Protein AF-A0A6A6ZQZ0-F1 (afdb_monomer)

Structure (mmCIF, N/CA/C/O backbone):
data_AF-A0A6A6ZQZ0-F1
#
_entry.id   AF-A0A6A6ZQZ0-F1
#
loop_
_atom_site.group_PDB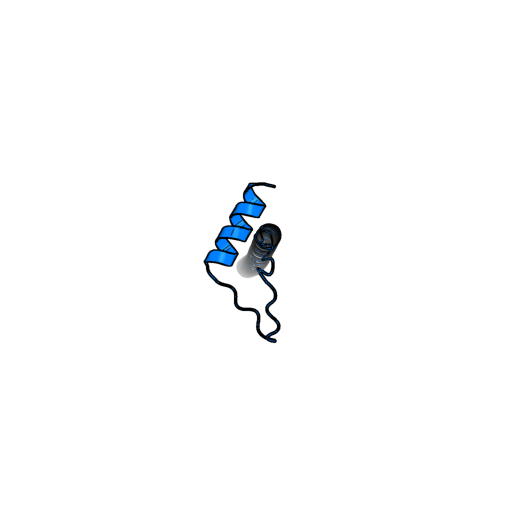
_atom_site.id
_atom_site.type_symbol
_atom_site.label_atom_id
_atom_site.label_alt_id
_atom_site.label_comp_id
_atom_site.label_asym_id
_atom_site.label_entity_id
_atom_site.label_seq_id
_atom_site.pdbx_PDB_ins_code
_atom_site.Cartn_x
_atom_site.Cartn_y
_atom_site.Cartn_z
_atom_site.occupancy
_atom_site.B_iso_or_equiv
_atom_site.auth_seq_id
_atom_site.auth_comp_id
_atom_site.auth_asym_id
_atom_site.auth_atom_id
_atom_site.pdbx_PDB_model_num
ATOM 1 N N . ARG A 1 1 ? -23.005 0.116 36.281 1.00 63.75 1 ARG A N 1
ATOM 2 C CA . ARG A 1 1 ? -23.654 0.271 34.952 1.00 63.75 1 ARG A CA 1
ATOM 3 C C . ARG A 1 1 ? -22.801 1.140 34.028 1.00 63.75 1 ARG A C 1
ATOM 5 O O . ARG A 1 1 ? -22.535 0.704 32.920 1.00 63.75 1 ARG A O 1
ATOM 12 N N . GLU A 1 2 ? -22.289 2.275 34.503 1.00 77.69 2 GLU A N 1
ATOM 13 C CA . GLU A 1 2 ? -21.423 3.187 33.730 1.00 77.69 2 GLU A CA 1
ATOM 14 C C . GLU A 1 2 ? -20.107 2.545 33.249 1.00 77.69 2 GLU A C 1
ATOM 16 O O . GLU A 1 2 ? -19.771 2.649 32.075 1.00 77.69 2 GLU A O 1
ATOM 21 N N . ALA A 1 3 ? -19.423 1.761 34.092 1.00 82.69 3 ALA A N 1
ATOM 22 C CA . ALA A 1 3 ? -18.196 1.049 33.698 1.00 82.69 3 ALA A CA 1
ATOM 23 C C . ALA A 1 3 ? -18.383 0.090 32.496 1.00 82.69 3 ALA A C 1
ATOM 25 O O . ALA A 1 3 ? -17.485 -0.062 31.667 1.00 82.69 3 ALA A O 1
ATOM 26 N N . ASN A 1 4 ? -19.568 -0.517 32.350 1.00 85.75 4 ASN A N 1
ATOM 27 C CA . ASN A 1 4 ? -19.877 -1.387 31.208 1.00 85.75 4 ASN A CA 1
ATOM 28 C C . ASN A 1 4 ? -20.120 -0.590 29.917 1.00 85.75 4 ASN A C 1
ATOM 30 O O . ASN A 1 4 ? -19.821 -1.073 28.832 1.00 85.7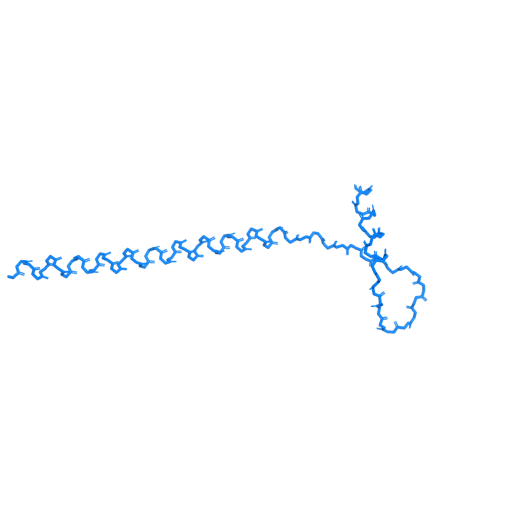5 4 ASN A O 1
ATOM 34 N N . GLN A 1 5 ? -20.630 0.638 30.016 1.00 90.06 5 GLN A N 1
ATOM 35 C CA . GLN A 1 5 ? -20.816 1.508 28.852 1.00 90.06 5 GLN A CA 1
ATOM 36 C C . GLN A 1 5 ? -19.471 2.033 28.343 1.00 90.06 5 GLN A C 1
ATOM 38 O O . GLN A 1 5 ? -19.221 2.039 27.140 1.00 90.06 5 GLN A O 1
ATOM 43 N N . VAL A 1 6 ? -18.569 2.394 29.261 1.00 92.56 6 VAL A N 1
ATOM 44 C CA . VAL A 1 6 ? -17.209 2.838 28.923 1.00 92.56 6 VAL A CA 1
ATOM 45 C C . VAL A 1 6 ? -16.415 1.729 28.233 1.00 92.56 6 VAL A C 1
ATOM 47 O O . VAL A 1 6 ? -15.768 1.975 27.219 1.00 92.56 6 VAL A O 1
ATOM 50 N N . THR A 1 7 ? -16.490 0.496 28.735 1.00 93.38 7 THR A N 1
ATOM 51 C CA . THR A 1 7 ? -15.792 -0.650 28.127 1.00 93.38 7 THR A CA 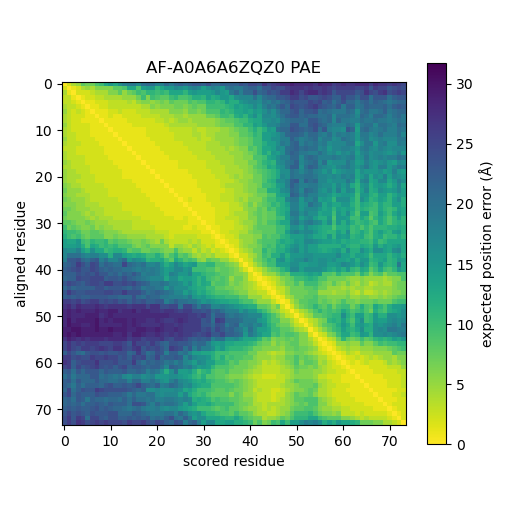1
ATOM 52 C C . THR A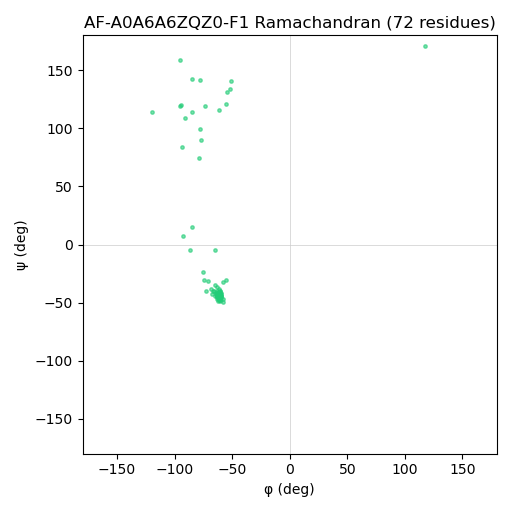 1 7 ? -16.347 -1.009 26.749 1.00 93.38 7 THR A C 1
ATOM 54 O O . THR A 1 7 ? -15.568 -1.266 25.832 1.00 93.38 7 THR A O 1
ATOM 57 N N . GLN A 1 8 ? -17.669 -0.957 26.559 1.00 93.50 8 GLN A N 1
ATOM 58 C CA . GLN A 1 8 ? -18.292 -1.149 25.244 1.00 93.50 8 GLN A CA 1
ATOM 59 C C . GLN A 1 8 ? -17.875 -0.064 24.246 1.00 93.50 8 GLN A C 1
ATOM 61 O O . GLN A 1 8 ? -17.505 -0.380 23.113 1.00 93.50 8 GLN A O 1
ATOM 66 N N . ALA A 1 9 ? -17.877 1.202 24.671 1.00 94.81 9 ALA A N 1
ATOM 67 C CA . ALA A 1 9 ? -17.418 2.311 23.845 1.00 94.81 9 ALA A CA 1
ATOM 68 C C . ALA A 1 9 ? -15.941 2.135 23.464 1.00 94.81 9 ALA A C 1
ATOM 70 O O . ALA A 1 9 ? -15.604 2.190 22.282 1.00 94.81 9 ALA A O 1
ATOM 71 N N . LEU A 1 10 ? -15.073 1.827 24.433 1.00 96.00 10 LEU A N 1
ATOM 72 C CA . LEU A 1 10 ? -13.648 1.589 24.204 1.00 96.00 10 LEU A CA 1
ATOM 73 C C . LEU A 1 10 ? -13.409 0.454 23.200 1.00 96.00 10 LEU A C 1
ATOM 75 O O . LEU A 1 10 ? -12.640 0.626 22.257 1.00 96.00 10 LEU A O 1
ATOM 79 N N . HIS A 1 11 ? -14.108 -0.673 23.358 1.00 95.81 11 HIS A N 1
ATOM 80 C CA . HIS A 1 11 ? -14.024 -1.789 22.419 1.00 95.81 11 HIS A CA 1
ATOM 81 C C . HIS A 1 11 ? -14.452 -1.366 21.006 1.00 95.81 11 HIS A C 1
ATOM 83 O O . HIS A 1 11 ? -13.769 -1.672 20.031 1.00 95.81 11 HIS A O 1
ATOM 89 N N . SER A 1 12 ? -15.547 -0.608 20.886 1.00 96.19 12 SER A N 1
ATOM 90 C CA . SER A 1 12 ? -16.026 -0.119 19.589 1.00 96.19 12 SER A CA 1
ATOM 91 C C . SER A 1 12 ? -15.003 0.790 18.895 1.00 96.19 12 SER A C 1
ATOM 93 O O . SER A 1 12 ? -14.753 0.627 17.701 1.00 96.19 12 SER A O 1
ATOM 95 N N . TYR A 1 13 ? -14.339 1.678 19.643 1.00 97.19 13 TYR A N 1
ATOM 96 C CA . TYR A 1 13 ? -13.274 2.533 19.119 1.00 97.19 13 TYR A CA 1
ATOM 97 C C . TYR A 1 13 ? -12.028 1.738 18.740 1.00 97.19 13 TYR A C 1
ATOM 99 O O . TYR A 1 13 ? -11.394 2.030 17.727 1.00 97.19 13 TYR A O 1
ATOM 107 N N . GLN A 1 14 ? -11.676 0.720 19.525 1.00 97.50 14 GLN A N 1
ATOM 108 C CA . GLN A 1 14 ? -10.549 -0.151 19.219 1.00 97.50 14 GLN A CA 1
ATOM 109 C C . GLN A 1 14 ? -10.764 -0.883 17.890 1.00 97.50 14 GLN A C 1
ATOM 111 O O . GLN A 1 14 ? -9.868 -0.884 17.045 1.00 97.50 14 GLN A O 1
ATOM 116 N N . VAL A 1 15 ? -11.957 -1.443 17.675 1.00 97.50 15 VAL A N 1
ATOM 117 C CA . VAL A 1 15 ? -12.314 -2.112 16.416 1.00 97.50 15 VAL A CA 1
ATOM 118 C C . VAL A 1 15 ? -12.284 -1.126 15.247 1.00 97.50 15 VAL A C 1
ATOM 120 O O . VAL A 1 15 ? -11.670 -1.418 14.223 1.00 97.50 15 VA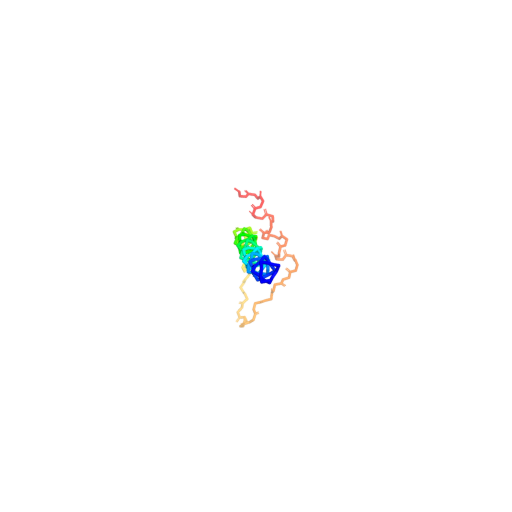L A O 1
ATOM 123 N N . GLN A 1 16 ? -12.873 0.064 15.400 1.00 97.94 16 GLN A N 1
ATOM 124 C CA . GLN A 1 16 ? -12.854 1.091 14.350 1.00 97.94 16 GLN A CA 1
ATOM 125 C C . GLN A 1 16 ? -11.427 1.516 13.982 1.00 97.94 16 GLN A C 1
ATOM 127 O O . GLN A 1 16 ? -11.087 1.582 12.803 1.00 97.94 16 GLN A O 1
ATOM 132 N N . ASN A 1 17 ? -10.561 1.735 14.973 1.00 98.00 17 ASN A N 1
ATOM 133 C CA . ASN A 1 17 ? -9.159 2.065 14.725 1.00 98.00 17 ASN A CA 1
ATOM 134 C C . ASN A 1 17 ? -8.423 0.942 13.994 1.00 98.00 17 ASN A C 1
ATOM 136 O O . ASN A 1 17 ? -7.656 1.213 13.071 1.00 98.00 17 ASN A O 1
ATOM 140 N N . GLN A 1 18 ? -8.656 -0.317 14.369 1.00 97.75 18 GLN A N 1
ATOM 141 C CA . GLN A 1 18 ? -8.062 -1.453 13.667 1.00 97.75 18 GLN A CA 1
ATOM 142 C C . GLN A 1 18 ? -8.504 -1.495 12.201 1.00 97.75 18 GLN A C 1
ATOM 144 O O . GLN A 1 18 ? -7.651 -1.621 11.322 1.00 97.75 18 GLN A O 1
ATOM 149 N N . LEU A 1 19 ? -9.799 -1.320 11.924 1.00 98.06 19 LEU A N 1
ATOM 150 C CA . LEU A 1 19 ? -10.323 -1.271 10.555 1.00 98.06 19 LEU A CA 1
ATOM 151 C C . LEU A 1 19 ? -9.651 -0.160 9.738 1.00 98.06 19 LEU A C 1
ATOM 153 O O . LEU A 1 19 ? -9.103 -0.430 8.669 1.00 98.06 19 LEU A O 1
ATOM 157 N N . LEU A 1 20 ? -9.583 1.055 10.286 1.00 97.94 20 LEU A N 1
ATOM 158 C CA . LEU A 1 20 ? -8.933 2.191 9.628 1.00 97.94 20 LEU A CA 1
ATOM 159 C C . LEU A 1 20 ? -7.443 1.945 9.363 1.00 97.94 20 LEU A C 1
ATOM 161 O O . LEU A 1 20 ? -6.935 2.305 8.301 1.00 97.94 20 LEU A O 1
ATOM 165 N N . LEU A 1 21 ? -6.724 1.322 10.301 1.00 98.31 21 LEU A N 1
ATOM 166 C CA . LEU A 1 21 ? -5.314 0.968 10.121 1.00 98.31 21 LEU A CA 1
ATOM 167 C C . LEU A 1 21 ? -5.126 -0.055 8.997 1.00 98.31 21 LEU A C 1
ATOM 169 O O . LEU A 1 21 ? -4.211 0.094 8.180 1.00 98.31 21 LEU A O 1
ATOM 173 N N . HIS A 1 22 ? -5.989 -1.069 8.934 1.00 98.06 22 HIS A N 1
ATOM 174 C CA . HIS A 1 22 ? -5.969 -2.068 7.871 1.00 98.06 22 HIS A CA 1
ATOM 175 C C . HIS A 1 22 ? -6.246 -1.446 6.499 1.00 98.06 22 HIS A C 1
ATOM 177 O O . HIS A 1 22 ? -5.504 -1.716 5.552 1.00 98.06 22 HIS A O 1
ATOM 183 N N . GLU A 1 23 ? -7.237 -0.561 6.396 1.00 97.56 23 GLU A N 1
ATOM 184 C CA . GLU A 1 23 ? -7.527 0.174 5.162 1.00 97.56 23 GLU A CA 1
ATOM 185 C C . GLU A 1 23 ? -6.344 1.046 4.734 1.00 97.56 23 GLU A C 1
ATOM 187 O O . GLU A 1 23 ? -5.898 0.976 3.587 1.00 97.56 23 GLU A O 1
ATOM 192 N N . ASN A 1 24 ? -5.761 1.812 5.663 1.00 97.81 24 ASN A N 1
ATOM 193 C CA . ASN A 1 24 ? -4.594 2.646 5.373 1.00 97.81 24 ASN A CA 1
ATOM 194 C C . ASN A 1 24 ? -3.407 1.813 4.875 1.00 97.81 24 ASN A C 1
ATOM 196 O O . ASN A 1 24 ? -2.718 2.199 3.925 1.00 97.81 24 ASN A O 1
ATOM 200 N N . LYS A 1 25 ? -3.170 0.651 5.495 1.00 97.69 25 LYS A N 1
ATOM 201 C CA . LYS A 1 25 ? -2.131 -0.289 5.068 1.00 97.69 25 LYS A CA 1
ATOM 202 C C . LYS A 1 25 ? -2.401 -0.799 3.649 1.00 97.69 25 LYS A C 1
ATOM 204 O O . LYS A 1 25 ? -1.512 -0.697 2.805 1.00 97.69 25 LYS A O 1
ATOM 209 N N . GLY A 1 26 ? -3.622 -1.250 3.360 1.00 96.94 26 GLY A N 1
ATOM 210 C CA . GLY A 1 26 ? -4.011 -1.722 2.028 1.00 96.94 26 GLY A CA 1
ATOM 211 C C . GLY A 1 26 ? -3.878 -0.642 0.947 1.00 96.94 26 GLY A C 1
ATOM 212 O O . GLY A 1 26 ? -3.362 -0.901 -0.143 1.00 96.94 26 GLY A O 1
ATOM 213 N N . LEU A 1 27 ? -4.251 0.604 1.257 1.00 96.88 27 LEU A N 1
ATOM 214 C CA . LEU A 1 27 ? -4.080 1.742 0.349 1.00 96.88 27 LEU A CA 1
ATOM 215 C C . LEU A 1 27 ? -2.600 2.024 0.057 1.00 96.88 27 LEU A C 1
ATOM 217 O O . LEU A 1 27 ? -2.221 2.205 -1.103 1.00 96.88 27 LEU A O 1
ATOM 221 N N . ARG A 1 28 ? -1.742 2.014 1.084 1.00 96.56 28 ARG A N 1
ATOM 222 C CA . ARG A 1 28 ? -0.288 2.199 0.927 1.00 96.56 28 ARG A CA 1
ATOM 223 C C . ARG A 1 28 ? 0.347 1.088 0.094 1.00 96.56 28 ARG A C 1
ATOM 225 O O . ARG A 1 28 ? 1.179 1.369 -0.772 1.00 96.56 28 ARG A O 1
ATOM 232 N N . GLU A 1 29 ? -0.059 -0.158 0.308 1.00 95.69 29 GLU A N 1
ATOM 233 C CA . GLU A 1 29 ? 0.401 -1.306 -0.478 1.00 95.69 29 GLU A CA 1
ATOM 234 C C . GLU A 1 29 ? -0.046 -1.206 -1.940 1.00 95.69 29 GLU A C 1
ATOM 236 O O . GLU A 1 29 ? 0.768 -1.382 -2.849 1.00 95.69 29 GLU A O 1
ATOM 241 N N . SER A 1 30 ? -1.304 -0.834 -2.188 1.00 94.12 30 SER A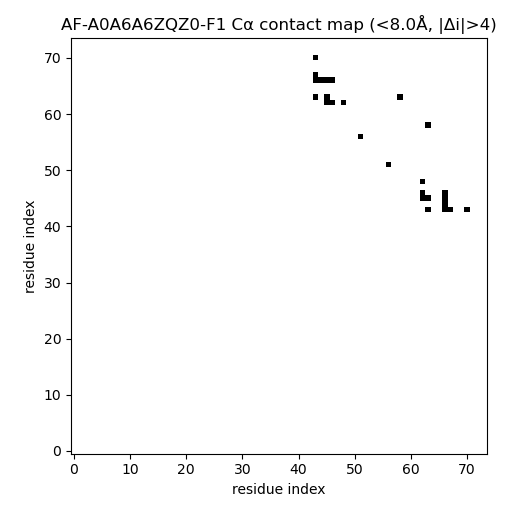 N 1
ATOM 242 C CA . SER A 1 30 ? -1.831 -0.600 -3.537 1.00 94.12 30 SER A CA 1
ATOM 243 C C . SER A 1 30 ? -1.060 0.506 -4.263 1.00 94.12 30 SER A C 1
ATOM 245 O O . SER A 1 30 ? -0.646 0.331 -5.414 1.00 94.12 30 SER A O 1
ATOM 247 N N . LEU A 1 31 ? -0.774 1.621 -3.582 1.00 93.69 31 LEU A N 1
ATOM 248 C CA . LEU A 1 31 ? 0.054 2.702 -4.122 1.00 93.69 31 LEU A CA 1
ATOM 249 C C . LEU A 1 31 ? 1.481 2.237 -4.438 1.00 93.69 31 LEU A C 1
ATOM 251 O O . LEU A 1 31 ? 2.004 2.550 -5.510 1.00 93.69 31 LEU A O 1
ATOM 255 N N . SER A 1 32 ? 2.098 1.455 -3.550 1.00 89.81 32 SER A N 1
ATOM 256 C CA . SER A 1 32 ? 3.428 0.875 -3.770 1.00 89.81 32 SER A CA 1
ATOM 257 C C . SER A 1 32 ? 3.446 -0.044 -4.993 1.00 89.81 32 SER A C 1
ATOM 259 O O . SER A 1 32 ? 4.290 0.113 -5.878 1.00 89.81 32 SER A O 1
ATOM 261 N N . THR A 1 33 ? 2.469 -0.943 -5.113 1.00 86.12 33 THR A N 1
ATOM 262 C CA . THR A 1 33 ? 2.320 -1.836 -6.268 1.00 86.12 33 THR A CA 1
ATOM 263 C C . THR A 1 33 ? 2.103 -1.057 -7.564 1.00 86.12 33 THR A C 1
ATOM 265 O O . THR A 1 33 ? 2.759 -1.340 -8.568 1.00 86.12 33 THR A O 1
ATOM 268 N N . LYS A 1 34 ? 1.254 -0.021 -7.555 1.00 86.44 34 LYS A N 1
ATOM 269 C CA . LYS A 1 34 ? 1.066 0.864 -8.716 1.00 86.44 34 LYS A CA 1
ATOM 270 C C . LYS A 1 34 ? 2.365 1.572 -9.106 1.00 86.44 34 LYS A C 1
ATOM 272 O O . LYS A 1 34 ? 2.697 1.616 -10.290 1.00 86.44 34 LYS A O 1
ATOM 277 N N . LYS A 1 35 ? 3.133 2.075 -8.132 1.00 83.06 35 LYS A N 1
ATOM 278 C CA . LYS A 1 35 ? 4.443 2.700 -8.374 1.00 83.06 35 LYS A CA 1
ATOM 279 C C . LYS A 1 35 ? 5.436 1.705 -8.979 1.00 83.06 35 LYS A C 1
ATOM 281 O O . LYS A 1 35 ? 6.080 2.029 -9.973 1.00 83.06 35 LYS A O 1
ATOM 286 N N . LYS A 1 36 ? 5.510 0.480 -8.449 1.00 78.06 36 LYS A N 1
ATOM 287 C CA . LYS A 1 36 ? 6.339 -0.600 -9.012 1.00 78.06 36 LYS A CA 1
ATOM 288 C C . LYS A 1 36 ? 5.935 -0.941 -10.447 1.00 78.06 36 LYS A C 1
ATOM 290 O O . LYS A 1 36 ? 6.805 -1.057 -11.300 1.00 78.06 36 LYS A O 1
ATOM 295 N N . ARG A 1 37 ? 4.632 -1.023 -10.741 1.00 75.31 37 ARG A N 1
ATOM 296 C CA . ARG A 1 37 ? 4.119 -1.264 -12.101 1.00 75.31 37 ARG A CA 1
ATOM 297 C C . ARG A 1 37 ? 4.479 -0.132 -13.069 1.00 75.31 37 ARG A C 1
ATOM 299 O O . ARG A 1 37 ? 4.845 -0.404 -14.209 1.00 75.31 37 ARG A O 1
ATOM 306 N N . LYS A 1 38 ? 4.416 1.131 -12.630 1.00 72.81 38 LYS A N 1
ATOM 307 C CA . LYS A 1 38 ? 4.877 2.278 -13.435 1.00 72.81 38 LYS A CA 1
ATOM 308 C C . LYS A 1 38 ? 6.379 2.193 -13.724 1.00 72.81 38 LYS A C 1
ATOM 310 O O . LYS A 1 38 ? 6.795 2.511 -14.830 1.00 72.81 38 LYS A O 1
ATOM 315 N N . ASN A 1 39 ? 7.151 1.699 -12.762 1.00 69.06 39 ASN A N 1
ATOM 316 C CA . ASN A 1 39 ? 8.589 1.481 -12.877 1.00 69.06 39 ASN A CA 1
ATOM 317 C C . ASN A 1 39 ? 8.960 0.135 -13.518 1.00 69.06 39 ASN A C 1
ATOM 319 O O . ASN A 1 39 ? 10.114 -0.276 -13.390 1.00 69.06 39 ASN A O 1
ATOM 323 N N . HIS A 1 40 ? 8.030 -0.578 -14.174 1.00 70.44 40 HIS A N 1
ATOM 324 C CA . HIS A 1 40 ? 8.435 -1.755 -14.939 1.00 70.44 40 HIS A CA 1
ATOM 325 C C . HIS A 1 40 ? 9.524 -1.328 -15.929 1.00 70.44 40 HIS A C 1
ATOM 327 O O . HIS A 1 40 ? 9.408 -0.284 -16.578 1.00 70.44 40 HIS A O 1
ATOM 333 N N . GLY A 1 41 ? 10.618 -2.093 -15.967 1.00 68.88 41 GLY A N 1
ATOM 334 C CA . GLY A 1 41 ? 11.725 -1.809 -16.871 1.00 68.88 41 GLY A CA 1
ATOM 335 C C . GLY A 1 41 ? 11.191 -1.634 -18.290 1.00 68.88 41 GLY A C 1
ATOM 336 O O . GLY A 1 41 ? 10.254 -2.334 -18.692 1.00 68.88 41 GLY A O 1
ATOM 337 N N . ARG A 1 42 ? 11.750 -0.677 -19.040 1.00 71.50 42 ARG A N 1
ATOM 338 C CA . ARG A 1 42 ? 11.418 -0.532 -20.461 1.00 71.50 42 ARG A CA 1
ATOM 339 C C . ARG A 1 42 ? 11.608 -1.894 -21.123 1.00 71.50 42 ARG A C 1
ATOM 341 O O . ARG A 1 42 ? 12.615 -2.555 -20.880 1.00 71.50 42 ARG A O 1
ATOM 348 N N . LYS A 1 43 ? 10.641 -2.310 -21.947 1.00 75.88 43 LYS A N 1
ATOM 349 C CA . LYS A 1 43 ? 10.797 -3.523 -22.753 1.00 75.88 43 LYS A CA 1
ATOM 350 C C . LYS A 1 43 ? 12.079 -3.370 -23.569 1.00 75.88 43 LYS A C 1
ATOM 352 O O . LYS A 1 43 ? 12.234 -2.385 -24.293 1.00 75.88 43 LYS A O 1
ATOM 357 N N . LEU A 1 44 ? 13.013 -4.294 -23.379 1.00 78.44 44 LEU A N 1
ATOM 358 C CA . LEU A 1 44 ? 14.234 -4.331 -24.161 1.00 78.44 44 LEU A CA 1
ATOM 359 C C . LEU A 1 44 ? 13.862 -4.841 -25.552 1.00 78.44 44 LEU A C 1
ATOM 361 O O . LEU A 1 44 ? 13.314 -5.934 -25.674 1.00 78.44 44 LEU A O 1
ATOM 365 N N . ASP A 1 45 ? 14.096 -4.023 -26.574 1.00 80.06 45 ASP A N 1
ATOM 366 C CA . ASP A 1 45 ? 13.762 -4.375 -27.954 1.00 80.06 45 ASP A CA 1
ATOM 367 C C . ASP A 1 45 ? 14.813 -5.350 -28.503 1.00 80.06 45 ASP A C 1
ATOM 369 O O . ASP A 1 45 ? 15.878 -4.965 -29.005 1.00 80.06 45 ASP A O 1
ATOM 373 N N . LEU A 1 46 ? 14.546 -6.640 -28.306 1.00 78.75 46 LEU A N 1
ATOM 374 C CA . LEU A 1 46 ? 15.364 -7.726 -28.819 1.00 78.75 46 LEU A CA 1
ATOM 375 C C . LEU A 1 46 ? 15.041 -7.898 -30.309 1.00 78.75 46 LEU A C 1
ATOM 377 O O . LEU A 1 46 ? 14.033 -8.486 -30.683 1.00 78.75 46 LEU A O 1
ATOM 381 N N . GLN A 1 47 ? 15.892 -7.341 -31.165 1.00 76.50 47 GLN A N 1
ATOM 382 C CA . GLN A 1 47 ? 15.791 -7.527 -32.611 1.00 76.50 47 GLN A CA 1
ATOM 383 C C . GLN A 1 47 ? 16.337 -8.899 -33.010 1.00 76.50 47 GLN A C 1
ATOM 385 O O . GLN A 1 47 ? 17.367 -9.334 -32.488 1.00 76.50 47 GLN A O 1
ATOM 390 N N . LYS A 1 48 ? 15.669 -9.541 -33.974 1.00 71.06 48 LYS A N 1
ATOM 391 C CA . LYS A 1 48 ? 16.158 -10.745 -34.653 1.00 71.06 48 LYS A CA 1
ATOM 392 C C . LYS A 1 48 ? 17.463 -10.432 -35.368 1.00 71.06 48 LYS A C 1
ATOM 394 O O . LYS A 1 48 ? 17.492 -9.633 -36.300 1.00 71.06 48 LYS A O 1
ATOM 399 N N . GLU A 1 49 ? 18.547 -11.061 -34.938 1.00 66.19 49 GLU A N 1
ATOM 400 C CA . GLU A 1 49 ? 19.838 -10.955 -35.613 1.00 66.19 49 GLU A CA 1
ATOM 401 C C . GLU A 1 49 ? 19.972 -12.122 -36.594 1.00 66.19 49 GLU A C 1
ATOM 403 O O . GLU A 1 49 ? 20.540 -13.159 -36.266 1.00 66.19 49 GLU A O 1
ATOM 408 N N . GLY A 1 50 ? 19.401 -11.950 -37.790 1.00 68.00 50 GLY A N 1
ATOM 409 C CA . GLY A 1 50 ? 19.542 -12.874 -38.919 1.00 68.00 50 GLY A CA 1
ATOM 410 C C . GLY A 1 50 ? 18.242 -13.526 -39.402 1.00 68.00 50 GLY A C 1
ATOM 411 O O . GLY A 1 50 ? 17.184 -13.426 -38.780 1.00 68.00 50 GLY A O 1
ATOM 412 N N . GLU A 1 51 ? 18.348 -14.210 -40.538 1.00 61.25 51 GLU A N 1
ATOM 413 C CA . GLU A 1 51 ? 17.290 -14.998 -41.174 1.00 61.25 51 GLU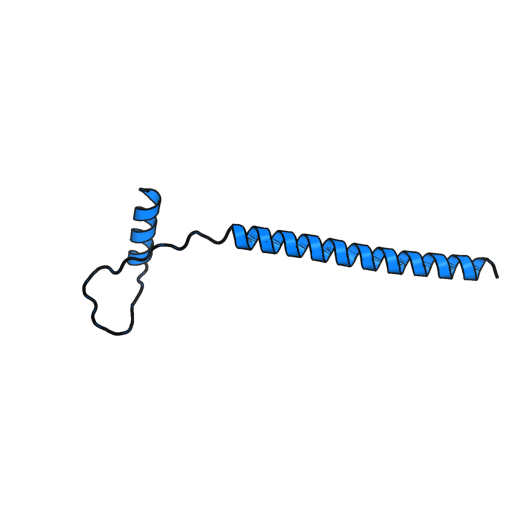 A CA 1
ATOM 414 C C . GLU A 1 51 ? 17.139 -16.365 -40.481 1.00 61.25 51 GLU A C 1
ATOM 416 O O . GLU A 1 51 ? 17.584 -17.398 -40.977 1.00 61.25 51 GLU A O 1
ATOM 421 N N . TYR A 1 52 ? 16.555 -16.396 -39.280 1.00 65.19 52 TYR A N 1
ATOM 422 C CA . TYR A 1 52 ? 16.199 -17.665 -38.638 1.00 65.19 52 TYR A CA 1
ATOM 423 C C . TYR A 1 52 ? 14.765 -18.064 -39.008 1.00 65.19 52 TYR A C 1
ATOM 425 O O . TYR A 1 52 ? 13.801 -17.454 -38.544 1.00 65.19 52 TYR A O 1
ATOM 433 N N . TYR A 1 53 ? 14.633 -19.102 -39.839 1.00 64.44 53 TYR A N 1
ATOM 434 C CA . TYR A 1 53 ? 13.353 -19.630 -40.339 1.00 64.44 53 TYR A CA 1
ATOM 435 C C . TYR A 1 53 ? 12.765 -20.774 -39.487 1.00 64.44 53 TYR A C 1
ATOM 437 O O . TYR A 1 53 ? 11.781 -21.398 -39.880 1.00 64.44 53 TYR A O 1
ATOM 445 N N . GLY A 1 54 ? 13.353 -21.080 -38.325 1.00 69.81 54 GLY A N 1
ATOM 446 C CA . GLY A 1 54 ? 12.814 -22.069 -37.387 1.00 69.81 54 GLY A CA 1
ATOM 447 C C . GLY A 1 54 ? 11.761 -21.456 -36.460 1.00 69.81 54 GLY A C 1
ATOM 448 O O . GLY A 1 54 ? 11.904 -20.325 -36.007 1.00 69.81 54 GLY A O 1
ATOM 449 N N . GLY A 1 55 ? 10.706 -22.206 -36.132 1.00 68.31 55 GLY A N 1
ATOM 450 C CA . GLY A 1 55 ? 9.569 -21.713 -35.337 1.00 68.31 55 GLY A CA 1
ATOM 451 C C . GLY A 1 55 ? 9.868 -21.314 -33.880 1.00 68.31 55 GLY A C 1
ATOM 452 O O . GLY A 1 55 ? 8.970 -20.817 -33.208 1.00 68.31 55 GLY A O 1
ATOM 453 N N . ALA A 1 56 ? 11.095 -21.511 -33.382 1.00 71.44 56 ALA A N 1
ATOM 454 C CA . ALA A 1 56 ? 11.500 -21.176 -32.016 1.00 71.44 56 ALA A CA 1
ATOM 455 C C . ALA A 1 56 ? 12.642 -20.148 -31.997 1.00 71.44 56 ALA A C 1
ATOM 457 O O . ALA A 1 56 ? 13.765 -20.433 -32.401 1.00 71.44 56 ALA A O 1
ATOM 458 N N . GLU A 1 57 ? 12.363 -18.953 -31.486 1.00 69.81 57 GLU A N 1
ATOM 459 C CA . GLU A 1 57 ? 13.335 -17.866 -31.381 1.00 69.81 57 GLU A CA 1
ATOM 460 C C . GLU A 1 57 ? 14.176 -18.000 -30.103 1.00 69.81 57 GLU A C 1
ATOM 462 O O . GLU A 1 57 ? 13.659 -17.906 -28.989 1.00 69.81 57 GLU A O 1
ATOM 467 N N . TRP A 1 58 ? 15.480 -18.242 -30.259 1.00 69.75 58 TRP A N 1
ATOM 468 C CA . TRP A 1 58 ? 16.413 -18.389 -29.140 1.00 69.75 58 TRP A CA 1
ATOM 469 C C . TRP A 1 58 ? 17.103 -17.066 -28.803 1.00 69.75 58 TRP A C 1
ATOM 471 O O . TRP A 1 58 ? 17.852 -16.512 -29.607 1.00 69.75 58 TRP A O 1
ATOM 481 N N . TRP A 1 59 ? 16.915 -16.595 -27.569 1.00 77.62 59 TRP A N 1
ATOM 482 C CA . TRP A 1 59 ? 17.582 -15.398 -27.060 1.00 77.62 59 TRP A CA 1
ATOM 483 C C . TRP A 1 59 ? 18.851 -15.755 -26.292 1.00 77.62 59 TRP A C 1
ATOM 485 O O . TRP A 1 59 ? 18.807 -16.428 -25.264 1.00 77.62 59 TRP A O 1
ATOM 495 N N . SER A 1 60 ? 19.994 -15.268 -26.772 1.00 79.31 60 SER A N 1
ATOM 496 C CA . SER A 1 60 ? 21.286 -15.435 -26.099 1.00 79.31 60 SER A CA 1
ATOM 497 C C . SER A 1 60 ? 21.621 -14.223 -25.222 1.00 79.31 60 SER A C 1
ATOM 499 O O . SER A 1 60 ? 21.147 -13.114 -25.479 1.00 79.31 60 SER A O 1
ATOM 501 N N . LEU A 1 61 ? 22.517 -14.379 -24.236 1.00 81.81 61 LEU A N 1
ATOM 502 C CA . LEU A 1 61 ? 23.018 -13.244 -23.439 1.00 81.81 61 LEU A CA 1
ATOM 503 C C . LEU A 1 61 ? 23.619 -12.130 -24.318 1.00 81.81 61 LEU A C 1
ATOM 505 O O . LEU A 1 61 ? 23.536 -10.948 -23.986 1.00 81.8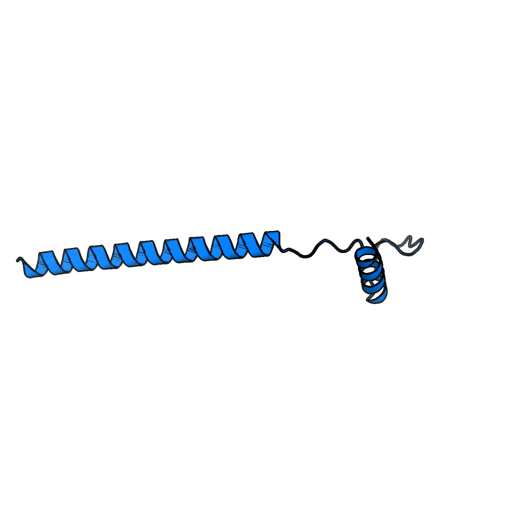1 61 LEU A O 1
ATOM 509 N N . ARG A 1 62 ? 24.196 -12.496 -25.468 1.00 81.50 62 ARG A N 1
ATOM 510 C CA . ARG A 1 62 ? 24.737 -11.544 -26.444 1.00 81.50 62 ARG A CA 1
ATOM 511 C C . ARG A 1 62 ? 23.636 -10.691 -27.080 1.00 81.50 62 ARG A C 1
ATOM 513 O O . ARG A 1 62 ? 23.830 -9.488 -27.233 1.00 81.50 62 ARG A O 1
ATOM 520 N N . SER A 1 63 ? 22.487 -11.290 -27.391 1.00 82.69 63 SER A N 1
ATOM 521 C CA . SER A 1 63 ? 21.309 -10.595 -27.929 1.00 82.69 63 SER A CA 1
ATOM 522 C C . SER A 1 63 ? 20.789 -9.542 -26.940 1.00 82.69 63 SER A C 1
ATOM 524 O O . SER A 1 63 ? 20.497 -8.412 -27.331 1.00 82.69 63 SER A O 1
ATOM 526 N N . PHE A 1 64 ? 20.773 -9.873 -25.643 1.00 82.44 64 PHE A N 1
ATOM 527 C CA . PHE A 1 64 ? 20.447 -8.927 -24.569 1.00 82.44 64 PHE A CA 1
ATOM 528 C C . PHE A 1 64 ? 21.450 -7.772 -24.478 1.00 82.44 64 PHE A C 1
ATOM 530 O O . PHE A 1 64 ? 21.046 -6.611 -24.420 1.00 82.44 64 PHE A O 1
ATOM 537 N N . LYS A 1 65 ? 22.756 -8.068 -24.504 1.00 85.19 65 LYS A N 1
ATOM 538 C CA . LYS A 1 65 ? 23.802 -7.037 -24.424 1.00 85.19 65 LYS A CA 1
ATOM 539 C C . LYS A 1 65 ? 23.696 -6.029 -25.575 1.00 85.19 65 LYS A C 1
ATOM 541 O O . LYS A 1 65 ? 23.681 -4.827 -25.329 1.00 85.19 65 LYS A O 1
ATOM 546 N N . ARG A 1 66 ? 23.512 -6.511 -26.807 1.00 84.31 66 ARG A N 1
ATOM 547 C CA . ARG A 1 66 ? 23.357 -5.659 -27.999 1.00 84.31 66 ARG A CA 1
ATOM 548 C C . ARG A 1 66 ? 22.107 -4.786 -27.949 1.00 84.31 66 ARG A C 1
ATOM 550 O O . ARG A 1 66 ? 22.166 -3.608 -28.289 1.00 84.31 66 ARG A O 1
ATOM 557 N N . ALA A 1 67 ? 20.976 -5.330 -27.504 1.00 85.44 67 ALA A N 1
ATOM 558 C CA . ALA A 1 67 ? 19.766 -4.530 -27.338 1.00 85.44 67 ALA A CA 1
ATOM 559 C C . ALA A 1 67 ? 19.934 -3.445 -26.259 1.00 85.44 67 ALA A C 1
ATOM 561 O O . ALA A 1 67 ? 19.430 -2.334 -26.427 1.00 85.44 67 ALA A O 1
ATOM 562 N N . SER A 1 68 ? 20.686 -3.734 -25.190 1.00 83.56 68 SER A N 1
ATOM 563 C CA . SER A 1 68 ? 21.010 -2.752 -24.147 1.00 83.56 68 SER A CA 1
ATOM 564 C C . SER A 1 68 ? 21.923 -1.642 -24.670 1.00 83.56 68 SER A C 1
ATOM 566 O O . SER A 1 68 ? 21.687 -0.474 -24.374 1.00 83.56 68 SER A O 1
ATOM 568 N N . GLU A 1 69 ? 22.938 -1.986 -25.465 1.00 87.69 69 GLU A N 1
ATOM 569 C CA . GLU A 1 69 ? 23.833 -1.021 -26.119 1.00 87.69 69 GLU A CA 1
ATOM 570 C C . GLU A 1 69 ? 23.050 -0.099 -27.071 1.00 87.69 69 GLU A C 1
ATOM 572 O O . GLU A 1 69 ? 23.199 1.119 -27.007 1.00 87.69 69 GLU A O 1
ATOM 577 N N . ARG A 1 70 ? 22.128 -0.653 -27.876 1.00 84.06 70 ARG A N 1
ATOM 578 C CA . ARG A 1 70 ? 21.238 0.127 -28.758 1.00 84.06 70 ARG A CA 1
ATOM 579 C C . ARG A 1 70 ? 20.317 1.079 -27.990 1.00 84.06 70 ARG A C 1
ATOM 581 O O . ARG A 1 70 ? 20.066 2.185 -28.455 1.00 84.06 70 ARG A O 1
ATOM 588 N N . GLN A 1 71 ? 19.794 0.665 -26.833 1.00 80.94 71 GLN A N 1
ATOM 589 C CA . GLN A 1 71 ? 18.973 1.541 -25.990 1.00 80.94 71 GLN A CA 1
ATOM 590 C C . GLN A 1 71 ? 19.781 2.653 -25.317 1.00 80.94 71 GLN A C 1
ATOM 592 O O . GLN A 1 71 ? 19.229 3.724 -25.102 1.00 80.94 71 GLN A O 1
ATOM 597 N N . ALA A 1 72 ? 21.053 2.417 -24.990 1.00 82.25 72 ALA A N 1
ATOM 598 C CA . ALA A 1 72 ? 21.927 3.427 -24.393 1.00 82.25 72 ALA A CA 1
ATOM 599 C C . ALA A 1 72 ? 22.411 4.483 -25.404 1.00 82.25 72 ALA A C 1
ATOM 601 O O . ALA A 1 72 ? 22.776 5.584 -25.006 1.00 82.25 72 ALA A O 1
ATOM 602 N N . GLN A 1 73 ? 22.420 4.148 -26.698 1.00 80.12 73 GLN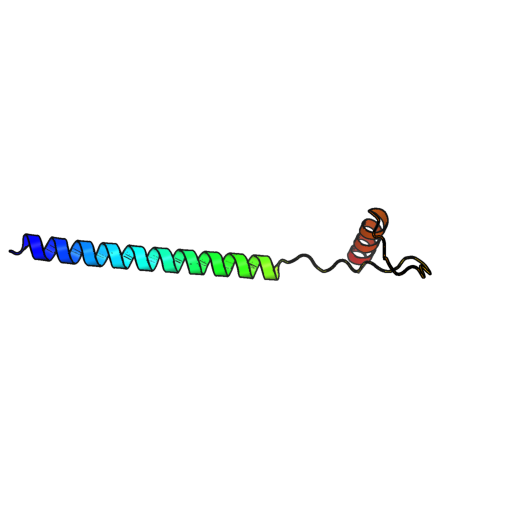 A N 1
ATOM 603 C CA . GLN A 1 73 ? 22.772 5.059 -27.796 1.00 80.12 73 GLN A CA 1
ATOM 604 C C . GLN A 1 73 ? 21.587 5.892 -28.323 1.00 80.12 73 GLN A C 1
ATOM 606 O O . GLN A 1 73 ? 21.785 6.722 -29.209 1.00 80.12 73 GLN A O 1
ATOM 611 N N . LYS A 1 74 ? 20.370 5.652 -27.821 1.00 65.62 74 LYS A N 1
ATOM 612 C CA . LYS A 1 74 ? 19.135 6.364 -28.182 1.00 65.62 74 LYS A CA 1
ATOM 613 C C . LYS A 1 74 ? 18.833 7.483 -27.195 1.00 65.62 74 LYS A C 1
ATOM 615 O O . LYS A 1 74 ? 18.356 8.536 -27.663 1.00 65.62 74 LYS A O 1
#

Solvent-accessible surface area (backbone atoms only — not comparable to full-atom values): 4605 Å² total; per-residue (Å²): 114,67,71,59,51,54,52,52,51,50,50,52,52,52,52,50,51,50,52,52,50,52,50,52,50,51,51,52,50,50,52,50,52,51,52,52,61,70,62,51,74,77,82,74,68,71,72,82,90,68,94,74,88,62,99,72,89,82,85,50,76,65,52,53,52,53,30,52,53,56,59,74,75,106

Radius of gyration: 27.75 Å; Cα contacts (8 Å, |Δi|>4): 13; chains: 1; bounding box: 48×28×76 Å

Sequence (74 aa):
REANQVTQALHSYQVQNQLLLHENKGLRESLSTKKKRKNHGRKLDLQKEGEYYGGAEWWSLRSFKRASERQAQK

Mean predicted aligned error: 11.75 Å

Secondary structure (DSSP, 8-state):
-HHHHHHHHHHHHHHHHHHHHHHHHHHHHHHHHHHHHHTPPPPP-----S---SSS-PPPHHHHHHHHHHHHT-

Organism: NCBI:txid1469910

Foldseek 3Di:
DVVVVVVVVVVVVVVVVVVVVVVVVVVVVVVVVVVVVVVDPDPQPQDDPDDDPDPDDDDDPVSSVVSVVVVVVD

pLDDT: mean 83.76, std 11.22, range [61.25, 98.31]